Protein AF-F0SV88-F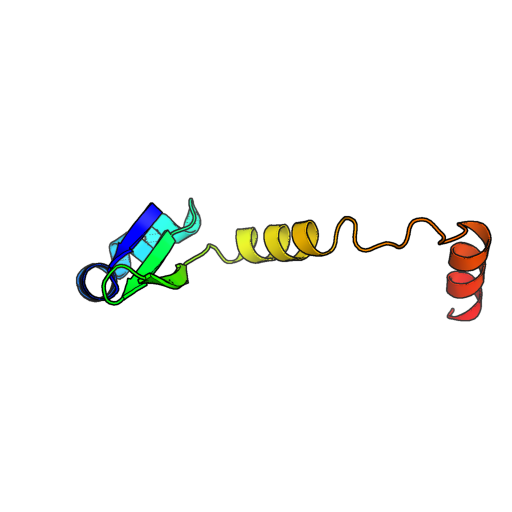1 (afdb_monomer_lite)

Organism: Syntrophobotulus glycolicus (strain DSM 8271 / FlGlyR) (NCBI:txid645991)

InterPro domains:
  IPR006442 Type II toxin-antitoxin system, antitoxin Phd/YefM [PF02604] (3-41)
  IPR036165 YefM-like superfamily [SSF143120] (3-41)

Foldseek 3Di:
DEDEPVRCVVVVVVVLVVQQPDKYFYDYPNHGDDIRHHPVVVVVVVVVVCVPVPDPPDDPVVVVVVVVVVD

Structure (mmCIF, N/CA/C/O backbone):
data_AF-F0SV88-F1
#
_entry.id   AF-F0SV88-F1
#
loop_
_atom_site.group_PDB
_atom_site.id
_atom_site.type_symbol
_atom_site.label_atom_id
_atom_site.label_alt_id
_atom_site.label_comp_id
_atom_site.label_asym_id
_atom_site.label_entity_id
_atom_site.label_seq_id
_atom_site.pdbx_PDB_ins_code
_atom_site.Cartn_x
_atom_site.Cartn_y
_atom_site.Cartn_z
_atom_site.occupancy
_atom_site.B_iso_or_equiv
_atom_site.auth_seq_id
_atom_site.auth_comp_id
_atom_site.auth_asym_id
_atom_site.auth_atom_id
_atom_site.pdbx_PDB_model_num
ATOM 1 N N . MET A 1 1 ? -4.602 2.422 -3.036 1.00 90.38 1 MET A N 1
ATOM 2 C CA . MET A 1 1 ? -5.149 3.111 -1.830 1.00 90.38 1 MET A CA 1
ATOM 3 C C . MET A 1 1 ? -4.017 3.776 -1.041 1.00 90.38 1 MET A C 1
ATOM 5 O O . MET A 1 1 ? -2.948 3.195 -1.029 1.00 90.38 1 MET A O 1
ATOM 9 N N . LEU A 1 2 ? -4.202 4.936 -0.387 1.00 94.81 2 LEU A N 1
ATOM 10 C CA . LEU A 1 2 ? -3.190 5.528 0.517 1.00 94.81 2 LEU A CA 1
ATOM 11 C C . LEU A 1 2 ? -3.586 5.313 1.980 1.00 94.81 2 LEU A C 1
ATOM 13 O O . LEU A 1 2 ? -4.704 5.649 2.363 1.00 94.81 2 LEU A O 1
ATOM 17 N N . VAL A 1 3 ? -2.674 4.784 2.794 1.00 96.81 3 VAL A N 1
ATOM 18 C CA . VAL A 1 3 ? -2.923 4.481 4.213 1.00 96.81 3 VAL A CA 1
ATOM 19 C C . VAL A 1 3 ? -1.708 4.875 5.047 1.00 96.81 3 VAL A C 1
ATOM 21 O O . VAL A 1 3 ? -0.574 4.761 4.587 1.00 96.81 3 VAL A O 1
ATOM 24 N N . SER A 1 4 ? -1.911 5.375 6.265 1.00 97.50 4 SER A N 1
ATOM 25 C CA . SER A 1 4 ? -0.799 5.702 7.165 1.00 97.50 4 SER A CA 1
ATOM 26 C C . SER A 1 4 ? -0.155 4.444 7.751 1.00 97.50 4 SER A C 1
ATOM 28 O O . SER A 1 4 ? -0.807 3.416 7.939 1.00 97.50 4 SER A O 1
ATOM 30 N N . SER A 1 5 ? 1.130 4.521 8.095 1.00 96.94 5 SER A N 1
ATOM 31 C CA . SER A 1 5 ? 1.847 3.409 8.726 1.00 96.94 5 SER A CA 1
ATOM 32 C C . SER A 1 5 ? 1.201 2.968 10.042 1.00 96.94 5 SER A C 1
ATOM 34 O O . SER A 1 5 ? 1.180 1.780 10.340 1.00 96.94 5 SER A O 1
ATOM 36 N N . THR A 1 6 ? 0.646 3.913 10.805 1.00 96.88 6 THR A N 1
ATOM 37 C CA . THR A 1 6 ? -0.038 3.638 12.078 1.00 96.88 6 THR A CA 1
ATOM 38 C C . THR A 1 6 ? -1.342 2.875 11.862 1.00 96.88 6 THR A C 1
ATOM 40 O O . THR A 1 6 ? -1.636 1.929 12.584 1.00 96.88 6 THR A O 1
ATOM 43 N N . GLU A 1 7 ? -2.107 3.245 10.837 1.00 96.56 7 GLU A N 1
ATOM 44 C CA . GLU A 1 7 ? -3.360 2.571 10.497 1.00 96.56 7 GLU A CA 1
ATOM 45 C C . GLU A 1 7 ? -3.105 1.134 10.017 1.00 96.56 7 GLU A C 1
ATOM 47 O O . GLU A 1 7 ? -3.797 0.207 10.437 1.00 96.56 7 GLU A O 1
ATOM 52 N N . ILE A 1 8 ? -2.050 0.921 9.223 1.00 96.19 8 ILE A N 1
ATOM 53 C CA . ILE A 1 8 ? -1.626 -0.428 8.827 1.00 96.19 8 ILE A CA 1
ATOM 54 C C . ILE A 1 8 ? -1.181 -1.254 10.031 1.00 96.19 8 ILE A C 1
ATOM 56 O O . ILE A 1 8 ? -1.531 -2.425 10.115 1.00 96.19 8 ILE A O 1
ATOM 60 N N . GLN A 1 9 ? -0.439 -0.667 10.968 1.00 96.44 9 GLN A N 1
ATOM 61 C CA . GLN A 1 9 ? 0.005 -1.374 12.168 1.00 96.44 9 GLN A CA 1
ATOM 62 C C . GLN A 1 9 ? -1.180 -1.853 13.020 1.00 96.44 9 GLN A C 1
ATOM 64 O O . GLN A 1 9 ? -1.185 -2.998 13.469 1.00 96.44 9 GLN A O 1
ATOM 69 N N . ASN A 1 10 ? -2.189 -0.999 13.213 1.00 97.88 10 ASN A N 1
ATOM 70 C CA . ASN A 1 10 ? -3.354 -1.310 14.045 1.00 97.88 10 ASN A CA 1
ATOM 71 C C . ASN A 1 10 ? -4.313 -2.311 13.386 1.00 97.88 10 ASN A C 1
ATOM 73 O O . ASN A 1 10 ? -4.977 -3.070 14.084 1.00 97.88 10 ASN A O 1
ATOM 77 N N . ASN A 1 11 ? -4.378 -2.326 12.052 1.00 97.31 11 ASN A N 1
ATOM 78 C CA . ASN A 1 11 ? -5.326 -3.138 11.286 1.00 97.31 11 ASN A CA 1
ATOM 79 C C . ASN A 1 11 ? -4.618 -4.036 10.258 1.00 97.31 11 ASN A C 1
ATOM 81 O O . ASN A 1 11 ? -5.104 -4.217 9.140 1.00 97.31 11 ASN A O 1
ATOM 85 N N . PHE A 1 12 ? -3.461 -4.601 10.620 1.00 95.56 12 PHE A N 1
ATOM 86 C CA . PHE A 1 12 ? -2.571 -5.269 9.663 1.00 95.56 12 PHE A CA 1
ATOM 87 C C . PHE A 1 12 ? -3.253 -6.388 8.868 1.00 95.56 12 PHE A C 1
ATOM 89 O O . PHE A 1 12 ? -3.135 -6.415 7.646 1.00 95.56 12 PHE A O 1
ATOM 96 N N . GLY A 1 13 ? -4.031 -7.253 9.529 1.00 96.00 13 GLY A N 1
ATOM 97 C CA . GLY A 1 13 ? -4.741 -8.355 8.865 1.00 96.00 13 GLY A CA 1
ATOM 98 C C . GLY A 1 13 ? -5.689 -7.883 7.758 1.00 96.00 13 GLY A C 1
ATOM 99 O O . GLY A 1 13 ? -5.620 -8.377 6.639 1.00 96.00 13 GLY A O 1
ATOM 100 N N . LYS A 1 14 ? -6.480 -6.834 8.020 1.00 95.56 14 LYS A N 1
ATOM 101 C CA . LYS A 1 14 ? -7.382 -6.231 7.024 1.00 95.56 14 LYS A CA 1
ATOM 102 C C . LYS A 1 14 ? -6.621 -5.759 5.783 1.00 95.56 14 LYS A C 1
ATOM 104 O O . LYS A 1 14 ? -7.090 -5.931 4.661 1.00 95.56 14 LYS A O 1
ATOM 109 N N . TYR A 1 15 ? -5.472 -5.116 5.976 1.00 95.88 15 TYR A N 1
ATOM 110 C CA . TYR A 1 15 ? -4.683 -4.611 4.854 1.00 95.88 15 TYR A CA 1
ATOM 111 C C . TYR A 1 15 ? -3.922 -5.718 4.125 1.00 95.88 15 TYR A C 1
ATOM 113 O O . TYR A 1 15 ? -3.711 -5.589 2.923 1.00 95.88 15 TYR A O 1
ATOM 121 N N . LEU A 1 16 ? -3.575 -6.810 4.809 1.00 93.25 16 LEU A N 1
ATOM 122 C CA . LEU A 1 16 ? -3.011 -7.999 4.178 1.00 93.25 16 LEU A CA 1
ATOM 123 C C . LEU A 1 16 ? -4.024 -8.657 3.227 1.00 93.25 16 LEU A C 1
ATOM 125 O O . LEU A 1 16 ? -3.677 -8.923 2.079 1.00 93.25 16 LEU A O 1
ATOM 129 N N . ASP A 1 17 ? -5.281 -8.809 3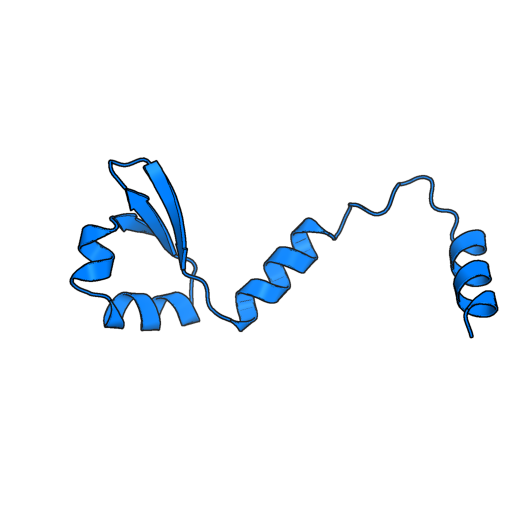.654 1.00 93.75 17 ASP A N 1
ATOM 130 C CA . ASP A 1 17 ? -6.361 -9.344 2.807 1.00 93.75 17 ASP A CA 1
ATOM 131 C C . ASP A 1 17 ? -6.653 -8.435 1.600 1.00 93.75 17 ASP A C 1
ATOM 133 O O . ASP A 1 17 ? -6.900 -8.892 0.481 1.00 93.75 17 ASP A O 1
ATOM 137 N N . LEU A 1 18 ? -6.602 -7.114 1.805 1.00 93.44 18 LEU A N 1
ATOM 138 C CA . LEU A 1 18 ? -6.786 -6.145 0.723 1.00 93.44 18 LEU A CA 1
ATOM 139 C C . LEU A 1 18 ? -5.618 -6.149 -0.268 1.00 93.44 18 LEU A C 1
ATOM 141 O O . LEU A 1 18 ? -5.856 -5.984 -1.465 1.00 93.44 18 LEU A O 1
ATOM 145 N N . ALA A 1 19 ? -4.388 -6.362 0.204 1.00 92.12 19 ALA A N 1
ATOM 146 C CA . ALA A 1 19 ? -3.198 -6.399 -0.639 1.00 92.12 19 ALA A CA 1
ATOM 147 C C . ALA A 1 19 ? -3.235 -7.521 -1.684 1.00 92.12 19 ALA A C 1
ATOM 149 O O . ALA A 1 19 ? -2.617 -7.389 -2.736 1.00 92.12 19 ALA A O 1
ATOM 150 N N . SER A 1 20 ? -3.973 -8.605 -1.423 1.00 87.19 20 SER A N 1
ATOM 151 C CA . SER A 1 20 ? -4.175 -9.693 -2.388 1.00 87.19 20 SER A CA 1
ATOM 152 C C . SER A 1 20 ? -4.996 -9.294 -3.614 1.00 87.19 20 SER A C 1
ATOM 154 O O . SER A 1 20 ? -4.936 -9.996 -4.617 1.00 87.19 20 SER A O 1
ATOM 156 N N . ASN A 1 21 ? -5.777 -8.215 -3.528 1.00 88.19 21 ASN A N 1
ATOM 157 C CA . ASN A 1 21 ? -6.684 -7.780 -4.593 1.00 88.19 21 ASN A CA 1
ATOM 158 C C . ASN A 1 21 ? -6.321 -6.405 -5.161 1.00 88.19 21 ASN A C 1
ATOM 160 O O . ASN A 1 21 ? -6.723 -6.071 -6.272 1.00 88.19 21 ASN A O 1
ATOM 164 N N . GLN A 1 22 ? -5.639 -5.568 -4.378 1.00 88.88 22 GLN A N 1
ATOM 165 C CA . GLN A 1 22 ? -5.263 -4.227 -4.798 1.00 88.88 22 GLN A CA 1
ATOM 166 C C . GLN A 1 22 ? -4.011 -3.734 -4.085 1.00 88.88 22 GLN A C 1
ATOM 168 O O . GLN A 1 22 ? -3.700 -4.099 -2.955 1.00 88.88 22 GLN A O 1
ATOM 173 N N . GLU A 1 23 ? -3.351 -2.775 -4.713 1.00 91.06 23 GLU A N 1
ATOM 174 C CA . GLU A 1 23 ? -2.197 -2.109 -4.143 1.00 91.06 23 GLU A CA 1
ATOM 175 C C . GLU A 1 23 ? -2.555 -1.090 -3.047 1.00 91.06 23 GLU A C 1
ATOM 177 O O . GLU A 1 23 ? -3.448 -0.233 -3.177 1.00 91.06 23 GLU A O 1
ATOM 182 N N . ILE A 1 24 ? -1.737 -1.096 -1.994 1.00 94.88 24 ILE A N 1
ATOM 183 C CA . ILE A 1 24 ? -1.788 -0.126 -0.905 1.00 94.88 24 ILE A CA 1
ATOM 184 C C . ILE A 1 24 ? -0.461 0.627 -0.819 1.00 94.88 24 ILE A C 1
ATOM 186 O O . ILE A 1 24 ? 0.595 0.034 -0.647 1.00 94.88 24 ILE A O 1
ATOM 190 N N . VAL A 1 25 ? -0.515 1.951 -0.875 1.00 96.00 25 VAL A N 1
ATOM 191 C CA . VAL A 1 25 ? 0.607 2.861 -0.650 1.00 96.00 25 VAL A CA 1
ATOM 192 C C . VAL A 1 25 ? 0.621 3.257 0.823 1.00 96.00 25 VAL A C 1
ATOM 194 O O . VAL A 1 25 ? -0.329 3.850 1.338 1.00 96.00 25 VAL A O 1
ATOM 197 N N . VAL A 1 26 ? 1.716 2.937 1.501 1.00 97.12 26 VAL A N 1
ATOM 198 C CA . VAL A 1 26 ? 1.944 3.258 2.908 1.00 97.12 26 VAL A CA 1
ATOM 199 C C . VAL A 1 26 ? 2.579 4.634 3.014 1.00 97.12 26 VAL A C 1
ATOM 201 O O . VAL A 1 26 ? 3.611 4.901 2.397 1.00 97.12 26 VAL A O 1
ATOM 204 N N . THR A 1 27 ? 1.995 5.492 3.842 1.00 98.00 27 THR A N 1
ATOM 205 C CA . THR A 1 27 ? 2.499 6.834 4.122 1.00 98.00 27 THR A CA 1
ATOM 206 C C . THR A 1 27 ? 3.018 6.957 5.552 1.00 98.00 27 THR A C 1
ATOM 208 O O . THR A 1 27 ? 2.483 6.356 6.483 1.00 98.00 27 THR A O 1
ATOM 211 N N . ARG A 1 28 ? 4.049 7.775 5.751 1.00 96.94 28 ARG A N 1
ATOM 212 C CA . ARG A 1 28 ? 4.522 8.220 7.066 1.00 96.94 28 ARG A CA 1
ATOM 213 C C . ARG A 1 28 ? 4.587 9.740 7.034 1.00 96.94 28 ARG A C 1
ATOM 215 O O . ARG A 1 28 ? 5.197 10.302 6.133 1.00 96.94 28 ARG A O 1
ATOM 222 N N . ASN A 1 29 ? 3.932 10.401 7.987 1.00 94.00 29 ASN A N 1
ATOM 223 C CA . ASN A 1 29 ? 3.802 11.865 8.018 1.00 94.00 29 ASN A CA 1
ATOM 224 C C . ASN A 1 29 ? 3.242 12.446 6.700 1.00 94.00 29 ASN A C 1
ATOM 226 O O . ASN A 1 29 ? 3.712 13.468 6.215 1.00 94.00 29 ASN A O 1
ATOM 230 N N . GLY A 1 30 ? 2.280 11.751 6.082 1.00 91.69 30 GLY A N 1
ATOM 231 C CA . GLY A 1 30 ? 1.677 12.144 4.802 1.00 91.69 30 GLY A CA 1
ATOM 232 C C . GLY A 1 30 ? 2.525 11.849 3.560 1.00 91.69 30 GLY A C 1
ATOM 233 O O . GLY A 1 30 ? 2.016 11.952 2.449 1.00 91.69 30 GLY A O 1
ATOM 234 N N . LEU A 1 31 ? 3.782 11.426 3.721 1.00 96.69 31 LEU A N 1
ATOM 235 C CA . LEU A 1 31 ? 4.668 11.089 2.608 1.00 96.69 31 LEU A CA 1
ATOM 236 C C . LEU A 1 31 ? 4.597 9.592 2.286 1.00 96.69 31 LEU A C 1
ATOM 238 O O . LEU A 1 31 ? 4.742 8.783 3.204 1.00 96.69 31 LEU A O 1
ATOM 242 N N . PRO A 1 32 ? 4.409 9.192 1.016 1.00 96.69 32 PRO A N 1
ATOM 243 C CA . PRO A 1 32 ? 4.529 7.799 0.588 1.00 96.69 32 PRO A CA 1
ATOM 244 C C . PRO A 1 32 ? 5.934 7.249 0.859 1.00 96.69 32 PRO A C 1
ATOM 246 O O . PRO A 1 32 ? 6.918 7.828 0.407 1.00 96.69 32 PRO A O 1
ATOM 249 N N . ILE A 1 33 ? 6.033 6.132 1.583 1.00 96.38 33 ILE A N 1
ATOM 250 C CA . ILE A 1 33 ? 7.318 5.504 1.946 1.00 96.38 33 ILE A CA 1
ATOM 251 C C . ILE A 1 33 ? 7.422 4.027 1.562 1.00 96.38 33 ILE A C 1
ATOM 253 O O . ILE A 1 33 ? 8.529 3.508 1.456 1.00 96.38 33 ILE A O 1
ATOM 257 N N . ALA A 1 34 ? 6.298 3.333 1.383 1.00 94.69 34 ALA A N 1
ATOM 258 C CA . ALA A 1 34 ? 6.287 1.919 1.025 1.00 94.69 34 ALA A CA 1
ATOM 259 C C . ALA A 1 34 ? 5.005 1.554 0.272 1.00 94.69 34 ALA A C 1
ATOM 261 O O . ALA A 1 34 ? 4.070 2.350 0.185 1.00 94.69 34 ALA A O 1
ATOM 262 N N . ARG A 1 35 ? 4.964 0.337 -0.269 1.00 92.38 35 ARG A N 1
ATOM 263 C CA . ARG A 1 35 ? 3.789 -0.251 -0.916 1.00 92.38 35 ARG A CA 1
ATOM 264 C C . ARG A 1 35 ? 3.591 -1.668 -0.387 1.00 92.38 35 ARG A C 1
ATOM 266 O O . ARG A 1 35 ? 4.571 -2.370 -0.152 1.00 92.38 35 ARG A O 1
ATOM 273 N N . LEU A 1 36 ? 2.341 -2.070 -0.214 1.00 92.62 36 LEU A N 1
ATOM 274 C CA . LEU A 1 36 ? 1.923 -3.433 0.076 1.00 92.62 36 LEU A CA 1
ATOM 275 C C . LEU A 1 36 ? 1.147 -3.934 -1.146 1.00 92.62 36 LEU A C 1
ATOM 277 O O . LEU A 1 36 ? 0.145 -3.334 -1.540 1.00 92.62 36 LEU A O 1
ATOM 281 N N . VAL A 1 37 ? 1.667 -4.986 -1.769 1.00 91.12 37 VAL A N 1
ATOM 282 C CA . VAL A 1 37 ? 1.171 -5.563 -3.023 1.00 91.12 37 VAL A CA 1
ATOM 283 C C . VAL A 1 37 ? 1.101 -7.076 -2.900 1.00 91.12 37 VAL A C 1
ATOM 285 O O . VAL A 1 37 ? 1.922 -7.685 -2.209 1.00 91.12 37 VAL A O 1
ATOM 288 N N . GLY A 1 38 ? 0.133 -7.675 -3.586 1.00 90.19 38 GLY A N 1
ATOM 289 C CA . GLY A 1 38 ? 0.035 -9.117 -3.724 1.00 90.19 38 GLY A CA 1
ATOM 290 C C . GLY A 1 38 ? 1.269 -9.689 -4.421 1.00 90.19 38 GLY A C 1
ATOM 291 O O . GLY A 1 38 ? 1.871 -9.062 -5.294 1.00 90.19 38 GLY A O 1
ATOM 292 N N . VAL A 1 39 ? 1.646 -10.911 -4.043 1.00 84.69 39 VAL A N 1
ATOM 293 C CA . VAL A 1 39 ? 2.834 -11.589 -4.589 1.00 84.69 39 VAL A CA 1
ATOM 294 C C . VAL A 1 39 ? 2.747 -11.725 -6.114 1.00 84.69 39 VAL A C 1
ATOM 296 O O . VAL A 1 39 ? 3.726 -11.458 -6.804 1.00 84.69 39 VAL A O 1
ATOM 299 N N . ASN A 1 40 ? 1.574 -12.060 -6.653 1.00 78.56 40 ASN A N 1
ATOM 300 C CA . ASN A 1 40 ? 1.387 -12.238 -8.096 1.00 78.56 40 ASN A CA 1
ATOM 301 C C . ASN A 1 40 ? 1.447 -10.909 -8.871 1.00 78.56 40 ASN A C 1
ATOM 303 O O . ASN A 1 40 ? 2.007 -10.861 -9.965 1.00 78.56 40 ASN A O 1
ATOM 307 N N . ASP A 1 41 ? 0.968 -9.816 -8.273 1.00 71.25 41 ASP A N 1
ATOM 308 C CA . ASP A 1 41 ? 0.977 -8.484 -8.894 1.00 71.25 41 ASP A CA 1
ATOM 309 C C . ASP A 1 41 ? 2.381 -7.863 -8.919 1.00 71.25 41 ASP A C 1
ATOM 311 O O . ASP A 1 41 ? 2.697 -7.025 -9.765 1.00 71.25 41 ASP A O 1
ATOM 315 N N . SER A 1 42 ? 3.271 -8.309 -8.027 1.00 65.25 42 SER A N 1
ATOM 316 C CA . SER A 1 42 ? 4.658 -7.836 -7.988 1.00 65.25 42 SER A CA 1
ATOM 317 C C . SER A 1 42 ? 5.454 -8.183 -9.257 1.00 65.25 42 SER A C 1
ATOM 319 O O . SER A 1 42 ? 6.328 -7.412 -9.663 1.00 65.25 42 SER A O 1
ATOM 321 N N . ILE A 1 43 ? 5.125 -9.301 -9.920 1.00 62.06 43 ILE A N 1
ATOM 322 C CA . ILE A 1 43 ? 5.809 -9.760 -11.139 1.00 62.06 43 ILE A CA 1
ATOM 323 C C . ILE A 1 43 ? 5.361 -8.951 -12.363 1.00 62.06 43 ILE A C 1
ATOM 325 O O . ILE A 1 43 ? 6.210 -8.531 -13.154 1.00 62.06 43 ILE A O 1
ATOM 329 N N . SER A 1 44 ? 4.060 -8.666 -12.503 1.00 61.16 44 SER A N 1
ATOM 330 C CA . SER A 1 44 ? 3.549 -7.801 -13.582 1.00 61.16 44 SER A CA 1
ATOM 331 C C . SER A 1 44 ? 4.204 -6.418 -13.533 1.00 61.16 44 SER A C 1
ATOM 333 O O . SER A 1 44 ? 4.682 -5.939 -14.554 1.00 61.16 44 SER A O 1
ATOM 335 N N . PHE A 1 45 ? 4.367 -5.830 -12.347 1.00 62.53 45 PHE A N 1
ATOM 336 C CA . PHE A 1 45 ? 4.976 -4.506 -12.211 1.00 62.53 45 PHE A CA 1
ATOM 337 C C . PHE A 1 45 ? 6.444 -4.428 -12.669 1.00 62.53 45 PHE A C 1
ATOM 339 O O . PHE A 1 45 ? 6.846 -3.452 -13.307 1.00 62.53 45 PHE A O 1
ATOM 346 N N . LEU A 1 46 ? 7.276 -5.420 -12.332 1.00 64.69 46 LEU A N 1
ATOM 347 C CA . LEU A 1 46 ? 8.670 -5.433 -12.795 1.00 64.69 46 LEU A CA 1
ATOM 348 C C . LEU A 1 46 ? 8.739 -5.641 -14.305 1.00 64.69 46 LEU A C 1
ATOM 350 O O . LEU A 1 46 ? 9.554 -5.006 -14.966 1.00 64.69 46 LEU A O 1
ATOM 354 N N . SER A 1 47 ? 7.849 -6.473 -14.840 1.00 63.78 47 SER A N 1
ATOM 355 C CA . SER A 1 47 ? 7.710 -6.686 -16.279 1.00 63.78 47 SER A CA 1
ATOM 356 C C . SER A 1 47 ? 7.359 -5.375 -16.979 1.00 63.78 47 SER A C 1
ATOM 358 O O . SER A 1 47 ? 8.081 -4.968 -17.879 1.00 63.78 47 SER A O 1
ATOM 360 N N . ASP A 1 48 ? 6.352 -4.646 -16.499 1.00 61.62 48 ASP A N 1
ATOM 361 C CA . ASP A 1 48 ? 5.903 -3.384 -17.102 1.00 61.62 48 ASP A CA 1
ATOM 362 C C . ASP A 1 48 ? 6.966 -2.280 -17.044 1.00 61.62 48 ASP A C 1
ATOM 364 O O . ASP A 1 48 ? 7.046 -1.444 -17.940 1.00 61.62 48 ASP A O 1
ATOM 368 N N . ARG A 1 49 ? 7.829 -2.276 -16.020 1.00 63.28 49 ARG A N 1
ATOM 369 C CA . ARG A 1 49 ? 8.972 -1.347 -15.955 1.00 63.28 49 ARG A CA 1
ATOM 370 C C . ARG A 1 49 ? 10.123 -1.718 -16.886 1.00 63.28 49 ARG A C 1
ATOM 372 O O . ARG A 1 49 ? 10.950 -0.857 -17.181 1.00 63.28 49 ARG A O 1
ATOM 379 N N . LEU A 1 50 ? 10.220 -2.985 -17.276 1.00 67.00 50 LEU A N 1
ATOM 380 C CA . LEU A 1 50 ? 11.250 -3.489 -18.183 1.00 67.00 50 LEU A CA 1
ATOM 381 C C . LEU A 1 50 ? 10.772 -3.488 -19.644 1.00 67.00 50 LEU A C 1
ATOM 383 O O . LEU A 1 50 ? 11.587 -3.354 -20.558 1.00 67.00 50 LEU A O 1
ATOM 387 N N . VAL A 1 51 ? 9.462 -3.594 -19.874 1.00 63.66 51 VAL A N 1
ATOM 388 C CA . VAL A 1 51 ? 8.832 -3.448 -21.188 1.00 63.66 51 VAL A CA 1
ATOM 389 C C . VAL A 1 51 ? 9.047 -2.011 -21.671 1.00 63.66 51 VAL A C 1
ATOM 391 O O . VAL A 1 51 ? 8.575 -1.054 -21.067 1.00 63.66 51 VAL A O 1
ATOM 394 N N . GLY A 1 52 ? 9.804 -1.856 -22.759 1.00 61.75 52 GLY A N 1
ATOM 395 C CA . GLY A 1 52 ? 10.155 -0.551 -23.334 1.00 61.75 52 GLY A CA 1
ATOM 396 C C . GLY A 1 52 ? 11.569 -0.054 -23.018 1.00 61.75 52 GLY A C 1
ATOM 397 O O . GLY A 1 52 ? 11.968 0.974 -23.555 1.00 61.75 52 GLY A O 1
ATOM 398 N N . LEU A 1 53 ? 12.356 -0.786 -22.217 1.00 66.19 53 LEU A N 1
ATOM 399 C CA . LEU A 1 53 ? 13.803 -0.543 -22.094 1.00 66.19 53 LEU A CA 1
ATOM 400 C C . LEU A 1 53 ? 14.619 -1.154 -23.237 1.00 66.19 53 LEU A C 1
ATOM 402 O O . LEU A 1 53 ? 15.823 -0.925 -23.286 1.00 66.19 53 LEU A O 1
ATOM 406 N N . VAL A 1 54 ? 13.999 -1.938 -24.129 1.00 68.50 54 VAL A N 1
ATOM 407 C CA . VAL A 1 54 ? 14.673 -2.437 -25.333 1.00 68.50 54 VAL A CA 1
ATOM 408 C C . VAL A 1 54 ? 15.016 -1.223 -26.198 1.00 68.50 54 VAL A C 1
ATOM 410 O O . VAL A 1 54 ? 14.092 -0.536 -26.644 1.00 68.50 54 VAL A O 1
ATOM 413 N N . PRO A 1 55 ? 16.309 -0.922 -26.403 1.00 71.06 55 PRO A N 1
ATOM 414 C CA . PRO A 1 55 ? 16.716 0.210 -27.218 1.00 71.06 55 PRO A CA 1
ATO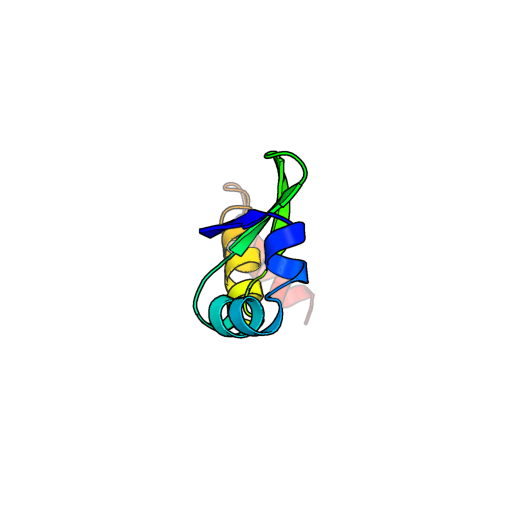M 415 C C . PRO A 1 55 ? 16.140 0.085 -28.637 1.00 71.06 55 PRO A C 1
ATOM 417 O O . PRO A 1 55 ? 16.081 -1.005 -29.204 1.00 71.06 55 PRO A O 1
ATOM 420 N N . SER A 1 56 ? 15.672 1.193 -29.213 1.00 68.94 56 SER A N 1
ATOM 421 C CA . SER A 1 56 ? 15.054 1.203 -30.550 1.00 68.94 56 SER A CA 1
ATOM 422 C C . SER A 1 56 ? 16.033 0.883 -31.688 1.00 68.94 56 SER A C 1
ATOM 424 O O . SER A 1 56 ? 15.610 0.712 -32.826 1.00 68.94 56 SER A O 1
ATOM 426 N N . ASP A 1 57 ? 17.330 0.847 -31.391 1.00 69.94 57 ASP A N 1
ATOM 427 C CA . ASP A 1 57 ? 18.441 0.508 -32.284 1.00 69.94 57 ASP A CA 1
ATOM 428 C C . ASP A 1 57 ? 18.853 -0.972 -32.202 1.00 69.94 57 ASP A C 1
ATOM 430 O O . ASP A 1 57 ? 19.845 -1.372 -32.811 1.00 69.94 57 ASP A O 1
ATOM 434 N N . VAL A 1 58 ? 18.096 -1.804 -31.480 1.00 70.88 58 VAL A N 1
ATOM 435 C CA . VAL A 1 58 ? 18.328 -3.249 -31.460 1.00 70.88 58 VAL A CA 1
ATOM 436 C C . VAL A 1 58 ? 17.853 -3.870 -32.773 1.00 70.88 58 VAL A C 1
ATOM 438 O O . VAL A 1 58 ? 16.657 -3.996 -33.030 1.00 70.88 58 VAL A O 1
ATOM 441 N N . ASP A 1 59 ? 18.813 -4.289 -33.590 1.00 78.06 59 ASP A N 1
ATOM 442 C CA . ASP A 1 59 ? 18.580 -5.037 -34.819 1.00 78.06 59 ASP A CA 1
ATOM 443 C C . ASP A 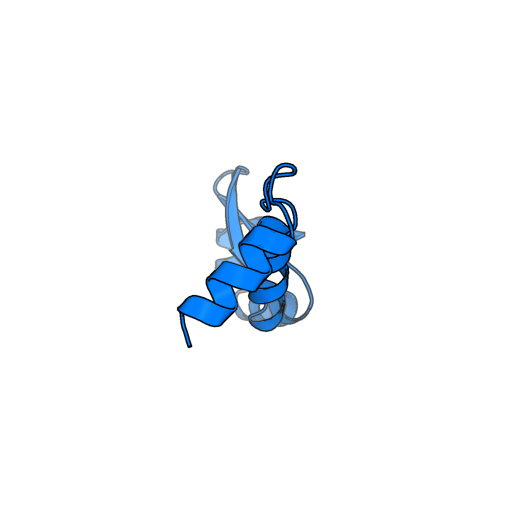1 59 ? 18.202 -6.505 -34.523 1.00 78.06 59 ASP A C 1
ATOM 445 O O . ASP A 1 59 ? 18.902 -7.228 -33.804 1.00 78.06 59 ASP A O 1
ATOM 449 N N . GLU A 1 60 ? 17.077 -6.961 -35.085 1.00 78.06 60 GLU A N 1
ATOM 450 C CA . GLU A 1 60 ? 16.544 -8.311 -34.860 1.00 78.06 60 GLU A CA 1
ATOM 451 C C . GLU A 1 60 ? 17.504 -9.414 -35.321 1.00 78.06 60 GLU A C 1
ATOM 453 O O . GLU A 1 60 ? 17.537 -10.500 -34.727 1.00 78.06 60 GLU A O 1
ATOM 458 N N . GLU A 1 61 ? 18.275 -9.158 -36.380 1.00 79.62 61 GLU A N 1
ATOM 459 C CA . GLU A 1 61 ? 19.238 -10.118 -36.915 1.00 79.62 61 GLU A CA 1
ATOM 460 C C . GLU A 1 61 ? 20.390 -10.337 -35.927 1.00 79.62 61 GLU A C 1
ATOM 462 O O . GLU A 1 61 ? 20.733 -11.483 -35.612 1.00 79.62 61 GLU A O 1
ATOM 467 N N . THR A 1 62 ? 20.898 -9.254 -35.342 1.00 77.25 62 THR A N 1
ATOM 468 C CA . THR A 1 62 ? 21.913 -9.293 -34.282 1.00 77.25 62 THR A CA 1
ATOM 469 C C . THR A 1 62 ? 21.428 -10.083 -33.059 1.00 77.25 62 THR A C 1
ATOM 471 O O . THR A 1 62 ? 22.122 -10.995 -32.602 1.00 77.25 62 THR A O 1
ATOM 474 N N . VAL A 1 63 ? 20.198 -9.842 -32.583 1.00 80.38 63 VAL A N 1
ATOM 475 C CA . VAL A 1 63 ? 19.615 -10.576 -31.435 1.00 80.38 63 VAL A CA 1
ATOM 476 C C . VAL A 1 63 ? 19.454 -12.069 -31.726 1.00 80.38 63 VAL A C 1
ATOM 478 O O . VAL A 1 63 ? 19.687 -12.916 -30.855 1.00 80.38 63 VAL A O 1
ATOM 481 N N . ARG A 1 64 ? 19.030 -12.420 -32.946 1.00 81.44 64 ARG A N 1
ATOM 482 C CA . ARG A 1 64 ? 18.862 -13.819 -33.359 1.00 81.44 64 ARG A CA 1
ATOM 483 C C . ARG A 1 64 ? 20.206 -14.541 -33.402 1.00 81.44 64 ARG A C 1
ATOM 485 O O . ARG A 1 64 ? 20.297 -15.664 -32.905 1.00 81.44 64 ARG A O 1
ATOM 492 N N . ASN A 1 65 ? 21.232 -13.888 -33.939 1.00 81.88 65 ASN A N 1
ATOM 493 C CA . ASN A 1 65 ? 22.576 -14.444 -34.019 1.00 81.88 65 ASN A CA 1
ATOM 494 C C . ASN A 1 65 ? 23.184 -14.634 -32.624 1.00 81.88 65 ASN A C 1
ATOM 496 O O . ASN A 1 65 ? 23.634 -15.735 -32.331 1.00 81.88 65 ASN A O 1
ATOM 500 N N . GLU A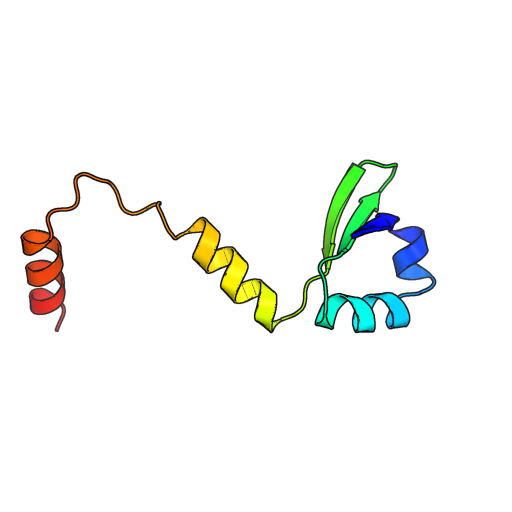 1 66 ? 23.091 -13.650 -31.721 1.00 82.12 66 GLU A N 1
ATOM 501 C CA . GLU A 1 66 ? 23.587 -13.786 -30.339 1.00 82.12 66 GLU A CA 1
ATOM 502 C C . GLU A 1 66 ? 22.968 -14.967 -29.574 1.00 82.12 66 GLU A C 1
ATOM 504 O O . GLU A 1 66 ? 23.649 -15.622 -28.781 1.00 82.12 66 GLU A O 1
ATOM 509 N N . ARG A 1 67 ? 21.678 -15.250 -29.797 1.00 80.50 67 ARG A N 1
ATOM 510 C CA . ARG A 1 67 ? 20.983 -16.396 -29.184 1.00 80.50 67 ARG A CA 1
ATOM 511 C C . ARG A 1 67 ? 21.512 -17.736 -29.684 1.00 80.50 67 ARG A C 1
ATOM 513 O O . ARG A 1 67 ? 21.604 -18.667 -28.891 1.00 80.50 67 ARG A O 1
ATOM 520 N N . LEU A 1 68 ? 21.852 -17.820 -30.969 1.00 79.94 68 LEU A N 1
ATOM 521 C CA . LEU A 1 68 ? 22.402 -19.023 -31.594 1.00 79.94 68 LEU A CA 1
ATOM 522 C C . LEU A 1 68 ? 23.851 -19.280 -31.164 1.00 79.94 68 LEU A C 1
ATOM 524 O O . LEU A 1 68 ? 24.234 -20.434 -31.026 1.00 79.94 68 LEU A O 1
ATOM 528 N N . THR A 1 69 ? 24.648 -18.237 -30.905 1.00 78.44 69 THR A N 1
ATOM 529 C CA . THR A 1 69 ? 26.046 -18.393 -30.454 1.00 78.44 69 THR A CA 1
ATOM 530 C C . THR A 1 69 ? 26.183 -18.780 -28.981 1.00 78.44 69 THR A C 1
ATOM 532 O O . THR A 1 69 ? 27.257 -19.204 -28.562 1.00 78.44 69 THR A O 1
ATOM 535 N N . ARG A 1 70 ? 25.136 -18.578 -28.168 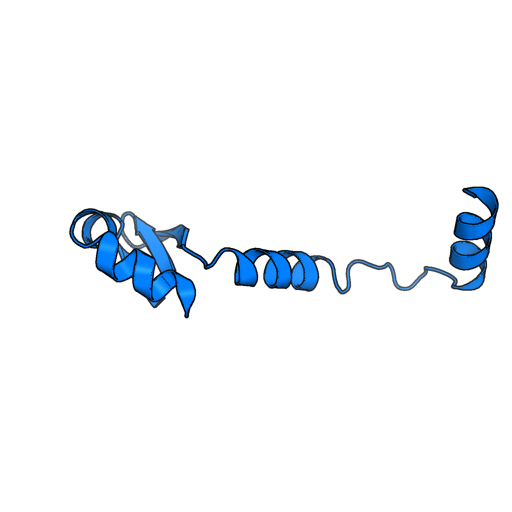1.00 70.38 70 ARG A N 1
ATOM 536 C CA . ARG A 1 70 ? 25.128 -18.895 -26.726 1.00 70.38 70 ARG A CA 1
ATOM 537 C C . ARG A 1 70 ? 24.574 -20.290 -26.399 1.00 70.38 70 ARG A C 1
ATOM 539 O O . ARG A 1 70 ? 24.467 -20.611 -25.215 1.00 70.38 70 ARG A O 1
ATOM 546 N N . GLN A 1 71 ? 24.202 -21.078 -27.407 1.00 52.91 71 GLN A N 1
ATOM 547 C CA . GLN A 1 71 ? 23.685 -22.444 -27.280 1.00 52.91 71 GLN A CA 1
ATOM 548 C C . GLN A 1 71 ? 24.741 -23.456 -27.730 1.00 52.91 71 GLN A C 1
ATOM 550 O O . GLN A 1 71 ? 24.814 -24.525 -27.085 1.00 52.91 71 GLN A O 1
#

pLDDT: mean 83.6, std 13.02, range [52.91, 98.0]

Radius of gyration: 19.59 Å; chains: 1; bounding box: 33×35×51 Å

Secondary structure (DSSP, 8-state):
-EEEHHHHHHTHHHHHHHHTTS-EEEEETTEEEEEE--HHHHHHHHHHHHTT-S-TT--HHHHHHHHHHT-

Sequence (71 aa):
MLVSSTEIQNNFGKYLDLASNQEIVVTRNGLPIARLVGVNDSISFLSDRLVGLVPSDVDEETVRNERLTRQ